Protein AF-A0A2N3A9Y3-F1 (afdb_monomer_lite)

Structure (mmCIF, N/CA/C/O backbone):
data_AF-A0A2N3A9Y3-F1
#
_entry.id   AF-A0A2N3A9Y3-F1
#
loop_
_atom_site.group_PDB
_atom_site.id
_atom_site.type_symbol
_atom_site.label_atom_id
_atom_site.label_alt_id
_atom_site.label_comp_id
_atom_site.label_asym_id
_atom_site.label_entity_id
_atom_site.label_seq_id
_atom_site.pdbx_PDB_ins_code
_atom_site.Cartn_x
_atom_site.Cartn_y
_atom_site.Cartn_z
_atom_site.occupancy
_atom_site.B_iso_or_equiv
_atom_site.auth_seq_id
_atom_site.auth_comp_id
_atom_site.auth_asym_id
_atom_site.auth_atom_id
_atom_site.pdbx_PDB_model_num
ATOM 1 N N . MET A 1 1 ? 35.315 2.559 -47.031 1.00 55.34 1 MET A N 1
ATOM 2 C CA . MET A 1 1 ? 34.837 1.442 -46.178 1.00 55.34 1 MET A CA 1
ATOM 3 C C . MET A 1 1 ? 35.220 1.592 -44.706 1.00 55.34 1 MET A C 1
ATOM 5 O O . MET A 1 1 ? 34.347 1.401 -43.877 1.00 55.34 1 MET A O 1
ATOM 9 N N . LYS A 1 2 ? 36.457 1.990 -44.354 1.00 56.94 2 LYS A N 1
ATOM 10 C CA . LYS A 1 2 ? 36.876 2.170 -42.944 1.00 56.94 2 LYS A CA 1
ATOM 11 C C . LYS A 1 2 ? 36.007 3.168 -42.155 1.00 56.94 2 LYS A C 1
ATOM 13 O O . LYS A 1 2 ? 35.561 2.834 -41.068 1.00 56.94 2 LYS A O 1
ATOM 18 N N . ASN A 1 3 ? 35.674 4.326 -42.729 1.00 66.75 3 ASN A N 1
ATOM 19 C CA . ASN A 1 3 ? 34.888 5.357 -42.027 1.00 66.75 3 ASN A CA 1
ATOM 20 C C . ASN A 1 3 ? 33.438 4.935 -41.733 1.00 66.75 3 ASN A C 1
ATOM 22 O O . ASN A 1 3 ? 32.874 5.356 -40.732 1.00 66.75 3 ASN A O 1
ATOM 26 N N . LEU A 1 4 ? 32.851 4.071 -42.569 1.00 64.69 4 LEU A N 1
ATOM 27 C CA . LEU A 1 4 ? 31.492 3.563 -42.356 1.00 64.69 4 LEU A CA 1
ATOM 28 C C . LEU A 1 4 ? 31.434 2.623 -41.144 1.00 64.69 4 LEU A C 1
ATOM 30 O O . LEU A 1 4 ? 30.487 2.676 -40.369 1.00 64.69 4 LEU A O 1
ATOM 34 N N . ILE A 1 5 ? 32.481 1.813 -40.956 1.00 68.25 5 ILE A N 1
ATOM 35 C CA . ILE A 1 5 ? 32.610 0.891 -39.821 1.00 68.25 5 ILE A CA 1
ATOM 36 C C . ILE A 1 5 ? 32.727 1.674 -38.508 1.00 68.25 5 ILE A C 1
ATOM 38 O O . ILE A 1 5 ? 32.084 1.313 -37.527 1.00 68.25 5 ILE A O 1
ATOM 42 N N . PHE A 1 6 ? 33.480 2.779 -38.500 1.00 68.88 6 PHE A N 1
ATOM 43 C CA . PHE A 1 6 ? 33.583 3.650 -37.325 1.00 68.88 6 PHE A CA 1
ATOM 44 C C . PHE A 1 6 ? 32.250 4.316 -36.961 1.00 68.88 6 PHE A C 1
ATOM 46 O O . PHE A 1 6 ? 31.918 4.394 -35.781 1.00 68.88 6 PHE A O 1
ATOM 53 N N . ILE A 1 7 ? 31.464 4.745 -37.953 1.00 71.44 7 ILE A N 1
ATOM 54 C CA . ILE A 1 7 ? 30.141 5.343 -37.716 1.00 71.44 7 ILE A CA 1
ATOM 55 C C . ILE A 1 7 ? 29.163 4.296 -37.167 1.00 71.44 7 ILE A C 1
ATOM 57 O O . ILE A 1 7 ? 28.478 4.561 -36.184 1.00 71.44 7 ILE A O 1
ATOM 61 N N . LEU A 1 8 ? 29.140 3.087 -37.738 1.00 67.31 8 LEU A N 1
ATOM 62 C CA . LEU A 1 8 ? 28.321 1.986 -37.219 1.00 67.31 8 LEU A CA 1
ATOM 63 C C . LEU A 1 8 ? 28.706 1.608 -35.783 1.00 67.31 8 LEU A C 1
ATOM 65 O O . LEU A 1 8 ? 27.822 1.424 -34.953 1.00 67.31 8 LEU A O 1
ATOM 69 N N . ALA A 1 9 ? 30.002 1.549 -35.469 1.00 63.91 9 ALA A N 1
ATOM 70 C CA . ALA A 1 9 ? 30.477 1.261 -34.117 1.00 63.91 9 ALA A CA 1
ATOM 71 C C . ALA A 1 9 ? 30.079 2.355 -33.110 1.00 63.91 9 ALA A C 1
ATOM 73 O O . ALA A 1 9 ? 29.658 2.038 -31.999 1.00 63.91 9 ALA A O 1
ATOM 74 N N . ALA A 1 10 ? 30.154 3.631 -33.503 1.00 63.28 10 ALA A N 1
ATOM 75 C CA . ALA A 1 10 ? 29.725 4.747 -32.663 1.00 63.28 10 ALA A CA 1
ATOM 76 C C . ALA A 1 10 ? 28.211 4.717 -32.394 1.00 63.28 10 ALA A C 1
ATOM 78 O O . ALA A 1 10 ? 27.782 4.923 -31.259 1.00 63.28 10 ALA A O 1
ATOM 79 N N . ILE A 1 11 ? 27.401 4.396 -33.409 1.00 64.56 11 ILE A N 1
ATOM 80 C CA . ILE A 1 11 ? 25.948 4.254 -33.257 1.00 64.56 11 ILE A CA 1
ATOM 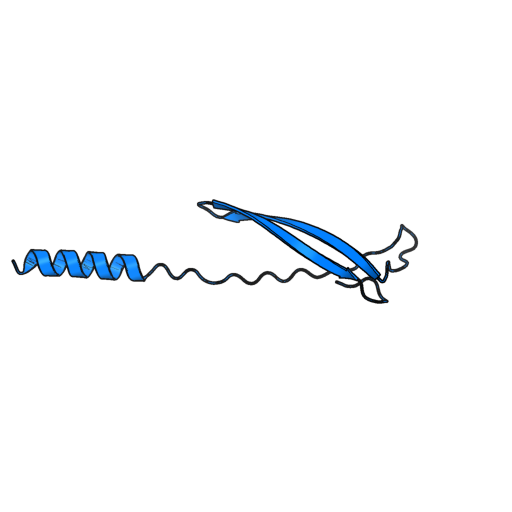81 C C . ILE A 1 11 ? 25.631 3.087 -32.316 1.00 64.56 11 ILE A C 1
ATOM 83 O O . ILE A 1 11 ? 24.885 3.288 -31.367 1.00 64.56 11 ILE A O 1
ATOM 87 N N . LEU A 1 12 ? 26.251 1.914 -32.501 1.00 61.09 12 LEU A N 1
ATOM 88 C CA . LEU A 1 12 ? 26.058 0.741 -31.635 1.00 61.09 12 LEU A CA 1
ATOM 89 C C . LEU A 1 12 ? 26.408 1.006 -30.161 1.00 61.09 12 LEU A C 1
ATOM 91 O O . LEU A 1 12 ? 25.665 0.581 -29.281 1.00 61.09 12 LEU A O 1
ATOM 95 N N . LEU A 1 13 ? 27.485 1.748 -29.883 1.00 60.75 13 LEU A N 1
ATOM 96 C CA . LEU A 1 13 ? 27.867 2.130 -28.515 1.00 60.75 13 LEU A CA 1
ATOM 97 C C . LEU A 1 13 ? 26.882 3.120 -27.871 1.00 60.75 13 LEU A C 1
ATOM 99 O O . LEU A 1 13 ? 26.720 3.128 -26.651 1.00 60.75 13 LEU A O 1
ATOM 103 N N . SER A 1 14 ? 26.203 3.933 -28.683 1.00 58.88 14 SER A N 1
ATOM 104 C CA . SER A 1 14 ? 25.235 4.931 -28.208 1.00 58.88 14 SER A CA 1
ATOM 105 C C . SER A 1 14 ? 23.924 4.294 -27.729 1.00 58.88 14 SER A C 1
ATOM 107 O O . SER A 1 14 ? 23.290 4.802 -26.809 1.00 58.88 14 SER A O 1
ATOM 109 N N . ILE A 1 15 ? 23.522 3.164 -28.324 1.00 59.22 15 ILE A N 1
ATOM 110 C CA . ILE A 1 15 ? 22.254 2.471 -28.013 1.00 59.22 15 ILE A CA 1
ATOM 111 C C . ILE A 1 15 ? 22.362 1.577 -26.771 1.00 59.22 15 ILE A C 1
ATOM 113 O O . ILE A 1 15 ? 21.360 1.309 -26.116 1.00 59.22 15 ILE A O 1
ATOM 117 N N . THR A 1 16 ? 23.569 1.130 -26.410 1.00 57.44 16 THR A N 1
ATOM 118 C CA . THR A 1 16 ? 23.784 0.218 -25.272 1.00 57.44 16 THR A CA 1
ATOM 119 C C . THR A 1 16 ? 23.773 0.899 -23.903 1.00 57.44 16 THR A 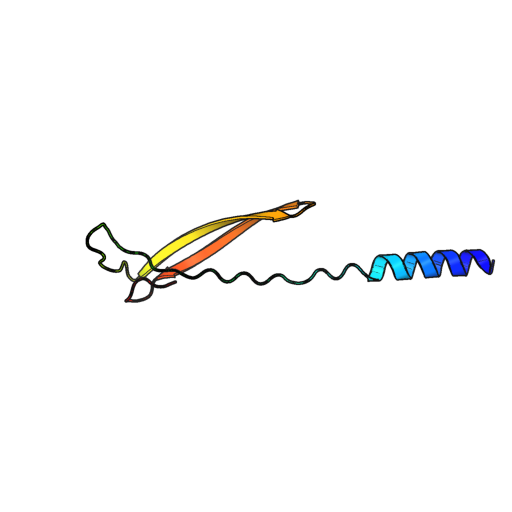C 1
ATOM 121 O O . THR A 1 16 ? 23.799 0.210 -22.887 1.00 57.44 16 THR A O 1
ATOM 124 N N . SER A 1 17 ? 23.744 2.236 -23.841 1.00 57.09 17 SER A N 1
ATOM 125 C CA . SER A 1 17 ? 23.807 2.973 -22.569 1.00 57.09 17 SER A CA 1
ATOM 126 C C . SER A 1 17 ? 22.440 3.242 -21.927 1.00 57.09 17 SER A C 1
ATOM 128 O O . SER A 1 17 ? 22.384 3.861 -20.865 1.00 57.09 17 SER A O 1
ATOM 130 N N . CYS A 1 18 ? 21.339 2.790 -22.530 1.00 61.44 18 CYS A N 1
ATOM 131 C CA . CYS A 1 18 ? 20.017 2.905 -21.920 1.00 61.44 18 CYS A CA 1
ATOM 132 C C . CYS A 1 18 ? 19.832 1.765 -20.907 1.00 61.44 18 CYS A C 1
ATOM 134 O O . CYS A 1 18 ? 19.200 0.750 -21.192 1.00 61.44 18 CYS A O 1
ATOM 136 N N . LYS A 1 19 ? 20.456 1.896 -19.731 1.00 58.41 19 LYS A N 1
ATOM 137 C CA . LYS A 1 19 ? 20.103 1.059 -18.585 1.00 58.41 19 LYS A CA 1
ATOM 138 C C . LYS A 1 19 ? 18.752 1.541 -18.074 1.00 58.41 19 LYS A C 1
ATOM 140 O O . LYS A 1 19 ? 18.618 2.687 -17.656 1.00 58.41 19 LYS A O 1
ATOM 145 N N . LYS A 1 20 ? 17.748 0.676 -18.166 1.00 61.84 20 LYS A N 1
ATOM 146 C CA . LYS A 1 20 ? 16.501 0.846 -17.431 1.00 61.84 20 LYS A CA 1
ATOM 147 C C . LYS A 1 20 ? 16.818 0.425 -16.000 1.00 61.84 20 LYS A C 1
ATOM 149 O O . LYS A 1 20 ? 16.977 -0.763 -15.749 1.00 61.84 20 LYS A O 1
ATOM 154 N N . ASP A 1 21 ? 17.052 1.393 -15.123 1.00 64.31 21 ASP A N 1
ATOM 155 C CA . ASP A 1 21 ? 17.211 1.097 -13.704 1.00 64.31 21 ASP A CA 1
ATOM 156 C C . ASP A 1 21 ? 15.845 0.656 -13.168 1.00 64.31 21 ASP A C 1
ATOM 158 O O . ASP A 1 21 ? 14.855 1.380 -13.317 1.00 64.31 21 ASP A O 1
ATOM 162 N N . ASP A 1 22 ? 15.785 -0.543 -12.590 1.00 66.06 22 ASP A N 1
ATOM 163 C CA . ASP A 1 22 ? 14.596 -1.008 -11.885 1.00 66.06 22 ASP A CA 1
ATOM 164 C C . ASP A 1 22 ? 14.414 -0.116 -10.651 1.00 66.06 22 ASP A C 1
ATOM 166 O O . ASP A 1 22 ? 15.242 -0.104 -9.737 1.00 66.06 22 ASP A O 1
ATOM 170 N N . LYS A 1 23 ? 13.359 0.701 -10.659 1.00 69.75 23 LYS A N 1
ATOM 171 C CA . LYS A 1 23 ? 12.994 1.537 -9.516 1.00 69.75 23 LYS A CA 1
ATOM 172 C C . LYS A 1 23 ? 12.152 0.695 -8.570 1.00 69.75 23 LYS A C 1
ATOM 174 O O . LYS A 1 23 ? 11.062 0.267 -8.932 1.00 69.75 23 LYS A O 1
ATOM 179 N N . GLU A 1 24 ? 12.653 0.477 -7.363 1.00 74.00 24 GLU A N 1
ATOM 180 C CA . GLU A 1 24 ? 11.874 -0.125 -6.287 1.00 74.00 24 GLU A CA 1
ATOM 181 C C . GLU A 1 24 ? 11.177 0.983 -5.490 1.00 74.00 24 GLU A C 1
ATOM 183 O O . GLU A 1 24 ? 11.814 1.941 -5.043 1.00 74.00 24 GLU A O 1
ATOM 188 N N . PHE A 1 25 ? 9.862 0.856 -5.323 1.00 75.12 25 PHE A N 1
ATOM 189 C CA . PHE A 1 25 ? 9.061 1.736 -4.481 1.00 75.12 25 PHE A CA 1
ATOM 190 C C . PHE A 1 25 ? 8.552 0.942 -3.284 1.00 75.12 25 PHE A C 1
ATOM 192 O O . PHE A 1 25 ? 7.969 -0.128 -3.442 1.00 75.12 25 PHE A O 1
ATOM 199 N N . VAL A 1 26 ? 8.757 1.482 -2.085 1.00 84.06 26 VAL A N 1
ATOM 200 C CA . VAL A 1 26 ? 8.257 0.893 -0.842 1.00 84.06 26 VAL A CA 1
ATOM 201 C C . VAL A 1 26 ? 7.172 1.805 -0.291 1.00 84.06 26 VAL A C 1
ATOM 203 O O . VAL A 1 26 ? 7.428 2.974 0.003 1.00 84.06 26 VAL A O 1
ATOM 206 N N . ILE A 1 27 ? 5.962 1.268 -0.165 1.00 85.06 27 ILE A N 1
ATOM 207 C CA . ILE A 1 27 ? 4.816 1.946 0.440 1.00 85.06 27 ILE A CA 1
ATOM 208 C C . ILE A 1 27 ? 4.559 1.263 1.775 1.00 85.06 27 ILE A C 1
ATOM 210 O O . ILE A 1 27 ? 4.369 0.053 1.806 1.00 85.06 27 ILE A O 1
ATOM 214 N N . THR A 1 28 ? 4.560 2.038 2.857 1.00 91.38 28 THR A N 1
ATOM 215 C CA . THR A 1 28 ? 4.188 1.556 4.188 1.00 91.38 28 THR A CA 1
ATOM 216 C C . THR A 1 28 ? 3.212 2.517 4.842 1.00 91.38 28 THR A C 1
ATOM 218 O O . THR A 1 28 ? 3.228 3.724 4.577 1.00 91.38 28 THR A O 1
ATOM 221 N N . GLY A 1 29 ? 2.356 2.001 5.713 1.00 93.00 29 GLY A N 1
ATOM 222 C CA . GLY A 1 29 ? 1.428 2.841 6.455 1.00 93.00 29 GLY A CA 1
ATOM 223 C C . GLY A 1 29 ? 0.645 2.090 7.517 1.00 93.00 29 GLY A C 1
ATOM 224 O O . GLY A 1 29 ? 0.840 0.900 7.739 1.00 93.00 29 GLY A O 1
ATOM 225 N N . GLN A 1 30 ? -0.256 2.815 8.179 1.00 94.56 30 GLN A N 1
ATOM 226 C CA . GLN A 1 30 ? -1.188 2.268 9.158 1.00 94.56 30 GLN A CA 1
ATOM 227 C C . GLN A 1 30 ? -2.599 2.768 8.851 1.00 94.56 30 GLN A C 1
ATOM 229 O O . GLN A 1 30 ? -2.807 3.970 8.674 1.00 94.56 30 GLN A O 1
ATOM 234 N 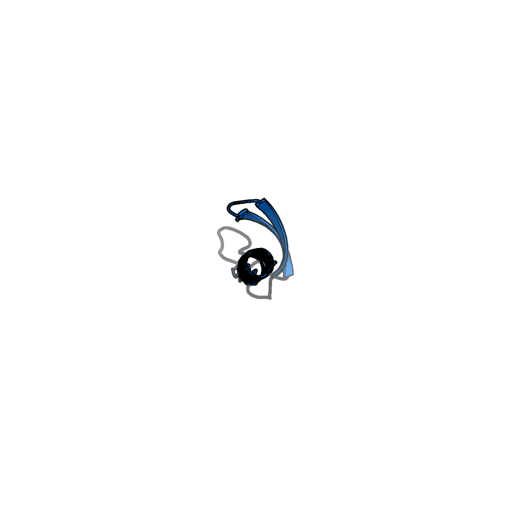N . ILE A 1 31 ? -3.571 1.858 8.806 1.00 94.56 31 ILE A N 1
ATOM 235 C CA . ILE A 1 31 ? -4.988 2.201 8.681 1.00 94.56 31 ILE A CA 1
ATOM 236 C C . ILE A 1 31 ? -5.654 2.126 10.052 1.00 94.56 31 ILE A C 1
ATOM 238 O O . ILE A 1 31 ? -5.561 1.123 10.763 1.00 94.56 31 ILE A O 1
ATOM 242 N N . ILE A 1 32 ? -6.372 3.194 10.391 1.00 96.06 32 ILE A N 1
ATOM 243 C CA . ILE A 1 32 ? -7.250 3.269 11.559 1.00 96.06 32 ILE A CA 1
ATOM 244 C C . ILE A 1 32 ? -8.711 3.229 11.116 1.00 96.06 32 ILE A C 1
ATOM 246 O O . ILE A 1 32 ? -9.056 3.633 10.006 1.00 96.06 32 ILE A O 1
ATOM 250 N N . LYS A 1 33 ? -9.573 2.720 11.990 1.00 93.12 33 LYS A N 1
ATOM 251 C CA . LYS A 1 33 ? -10.988 2.472 11.707 1.00 93.12 33 LYS A CA 1
ATOM 252 C C . LYS A 1 33 ? -11.810 3.757 11.622 1.00 93.12 33 LYS A C 1
ATOM 254 O O . LYS A 1 33 ? -12.667 3.885 10.752 1.00 93.12 33 LYS A O 1
ATOM 259 N N . ASP A 1 34 ? -11.557 4.684 12.539 1.00 90.50 34 ASP A N 1
ATOM 260 C CA . ASP A 1 34 ? -12.241 5.970 12.658 1.00 90.50 34 ASP A CA 1
ATOM 261 C C . ASP A 1 34 ? -11.437 6.929 13.566 1.00 90.50 34 ASP A C 1
ATOM 263 O O . ASP A 1 34 ? -10.287 6.662 13.925 1.00 90.50 34 ASP A O 1
ATOM 267 N N . CYS A 1 35 ? -12.041 8.059 13.951 1.00 92.00 35 CYS A N 1
ATOM 268 C CA . CYS A 1 35 ? -11.426 9.081 14.804 1.00 92.00 35 CYS A CA 1
ATOM 269 C C . CYS A 1 35 ? -11.073 8.609 16.233 1.00 92.00 35 CYS A C 1
ATOM 271 O O . CYS A 1 35 ? -10.493 9.390 16.985 1.00 92.00 35 CYS A O 1
ATOM 273 N N . SER A 1 36 ? -11.415 7.377 16.630 1.00 94.25 36 SER A N 1
ATOM 274 C CA . SER A 1 36 ? -10.979 6.765 17.895 1.00 94.25 36 SER A CA 1
ATOM 275 C C . SER A 1 36 ? -9.492 6.411 17.913 1.00 94.25 36 SER A C 1
ATOM 277 O O . SER A 1 36 ? -8.914 6.274 18.989 1.00 94.25 36 SER A O 1
ATOM 279 N N . GLY A 1 37 ? -8.870 6.260 16.738 1.00 92.19 37 GLY A N 1
ATOM 280 C CA . GLY A 1 37 ? -7.495 5.779 16.614 1.00 92.19 37 GLY A CA 1
ATOM 281 C C . GLY A 1 37 ? -7.347 4.261 16.757 1.00 92.19 37 GLY A C 1
ATOM 282 O O . GLY A 1 37 ? -6.219 3.774 16.792 1.00 92.19 37 GLY A O 1
ATOM 283 N N . GLU A 1 38 ? -8.446 3.498 16.824 1.00 97.25 38 GLU A N 1
ATOM 284 C CA . GLU A 1 38 ? -8.376 2.035 16.801 1.00 97.25 38 GLU A CA 1
ATOM 285 C C . GLU A 1 38 ? -7.812 1.534 15.458 1.00 97.25 38 GLU A C 1
ATOM 287 O O . GLU A 1 38 ? -8.283 1.968 14.398 1.00 97.25 38 GLU A O 1
ATOM 292 N N . PRO A 1 39 ? -6.835 0.608 15.466 1.00 96.94 39 PRO A N 1
ATOM 293 C CA . PRO A 1 39 ? -6.281 0.053 14.240 1.00 96.94 39 PRO A CA 1
ATOM 294 C C . PRO A 1 39 ? -7.309 -0.807 13.503 1.00 96.94 39 PRO A C 1
ATOM 296 O O . PRO A 1 39 ? -8.078 -1.559 14.108 1.00 96.94 39 PRO A O 1
ATOM 299 N N . LEU A 1 40 ? -7.296 -0.728 12.174 1.00 96.69 40 LEU A N 1
ATOM 300 C CA . LEU A 1 40 ? -8.150 -1.544 11.322 1.00 96.69 40 LEU A CA 1
ATOM 301 C C . LEU A 1 40 ? -7.383 -2.777 10.832 1.00 96.69 40 LEU A C 1
ATOM 303 O O . LEU A 1 40 ? -6.670 -2.717 9.833 1.00 96.69 40 LEU A O 1
ATOM 307 N N . ALA A 1 41 ? -7.533 -3.894 11.540 1.00 96.38 41 ALA A N 1
ATOM 308 C CA . ALA A 1 41 ? -6.863 -5.156 11.224 1.00 96.38 41 ALA A CA 1
ATOM 309 C C . ALA A 1 41 ? -7.570 -5.980 10.134 1.00 96.38 41 ALA A C 1
ATOM 311 O O . ALA A 1 41 ? -8.796 -5.932 10.012 1.00 96.38 41 ALA A O 1
ATOM 312 N N . ASN A 1 42 ? -6.804 -6.815 9.416 1.00 95.94 42 ASN A N 1
ATOM 313 C CA . ASN A 1 42 ? -7.280 -7.739 8.374 1.00 95.94 42 ASN A CA 1
ATOM 314 C C . ASN A 1 42 ? -8.098 -7.053 7.268 1.00 95.94 42 ASN A C 1
ATOM 316 O O . ASN A 1 42 ? -9.051 -7.623 6.732 1.00 95.94 42 ASN A O 1
ATOM 320 N N . PHE A 1 43 ? -7.750 -5.810 6.950 1.00 95.56 43 PHE A N 1
ATOM 321 C CA . PHE A 1 43 ? -8.425 -5.023 5.936 1.00 95.56 43 PHE A CA 1
ATOM 322 C C . PHE A 1 43 ? -7.642 -5.063 4.630 1.00 95.56 43 PHE A C 1
ATOM 324 O O . PHE A 1 43 ? -6.433 -4.838 4.620 1.00 95.56 43 PHE A O 1
ATOM 331 N N . ASN A 1 44 ? -8.342 -5.350 3.533 1.00 95.94 44 ASN A N 1
ATOM 332 C CA . ASN A 1 44 ? -7.745 -5.383 2.205 1.00 95.94 44 ASN A CA 1
ATOM 333 C C . AS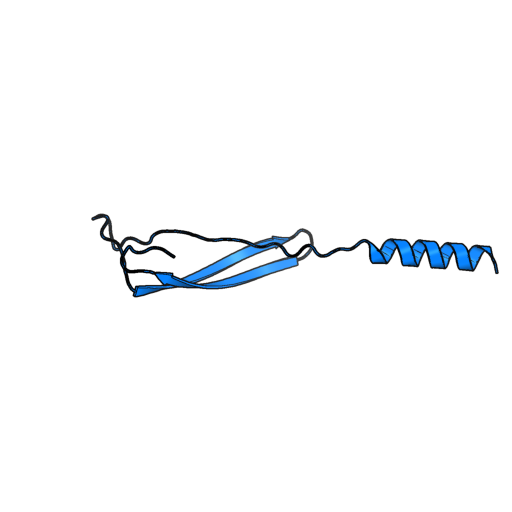N A 1 44 ? -7.713 -3.974 1.617 1.00 95.94 44 ASN A C 1
ATOM 335 O O . ASN A 1 44 ? -8.748 -3.326 1.470 1.00 95.94 44 ASN A O 1
ATOM 339 N N . ILE A 1 45 ? -6.512 -3.538 1.266 1.00 92.88 45 ILE A N 1
ATOM 340 C CA . ILE A 1 45 ? -6.220 -2.269 0.619 1.00 92.88 45 ILE A CA 1
ATOM 341 C C . ILE A 1 45 ? -5.938 -2.569 -0.847 1.00 92.88 45 ILE A C 1
ATOM 343 O O . ILE A 1 45 ? -5.133 -3.445 -1.154 1.00 92.88 45 ILE A O 1
ATOM 347 N N . GLU A 1 46 ? -6.574 -1.814 -1.733 1.00 93.19 46 GLU A N 1
ATOM 348 C CA . GLU A 1 46 ? -6.183 -1.701 -3.132 1.00 93.19 46 GLU A CA 1
ATOM 349 C C . GLU A 1 46 ? -5.827 -0.237 -3.383 1.00 93.19 46 GLU A C 1
ATOM 351 O O . GLU A 1 46 ? -6.604 0.662 -3.054 1.00 93.19 46 GLU A O 1
ATOM 356 N N . GLY A 1 47 ? -4.630 0.004 -3.905 1.00 86.50 47 GLY A N 1
ATOM 357 C CA . GLY A 1 47 ? -4.152 1.339 -4.221 1.00 86.50 47 GLY A CA 1
ATOM 358 C C . GLY A 1 47 ? -3.710 1.438 -5.670 1.00 86.50 47 GLY A C 1
ATOM 359 O O . GLY A 1 47 ? -3.220 0.471 -6.255 1.00 86.50 47 GLY A O 1
ATOM 360 N N . TRP A 1 48 ? -3.877 2.629 -6.235 1.00 87.38 48 TRP A N 1
ATOM 361 C CA . TRP A 1 48 ? -3.415 2.965 -7.575 1.00 87.38 48 TRP A CA 1
ATOM 362 C C . TRP A 1 48 ? -2.315 4.010 -7.463 1.00 87.38 48 TRP A C 1
ATOM 364 O O . TRP A 1 48 ? -2.517 5.079 -6.884 1.00 87.38 48 TRP A O 1
ATOM 374 N N . LEU A 1 49 ? -1.142 3.679 -7.988 1.00 83.38 49 LEU A N 1
ATOM 375 C CA . LEU A 1 49 ? -0.010 4.580 -8.076 1.00 83.38 49 LEU A CA 1
ATOM 376 C C . LEU A 1 49 ? 0.078 5.097 -9.509 1.00 83.38 49 LEU A C 1
ATOM 378 O O . LEU A 1 49 ? 0.478 4.366 -10.414 1.00 83.38 49 LEU A O 1
ATOM 382 N N . ASP A 1 50 ? -0.286 6.360 -9.703 1.00 84.56 50 ASP A N 1
ATOM 383 C CA . ASP A 1 50 ? -0.006 7.057 -10.952 1.00 84.56 50 ASP A CA 1
ATOM 384 C C . ASP A 1 50 ? 1.425 7.591 -10.905 1.00 84.56 50 ASP A C 1
ATOM 386 O O . ASP A 1 50 ? 1.761 8.469 -10.106 1.00 84.56 50 ASP A O 1
ATOM 390 N N . CYS A 1 51 ? 2.278 7.049 -11.764 1.00 76.19 51 CYS A N 1
ATOM 391 C CA . CYS A 1 51 ? 3.658 7.470 -11.898 1.00 76.19 51 CYS A CA 1
ATOM 392 C C . CYS A 1 51 ? 3.844 8.259 -13.198 1.00 76.19 51 CYS A C 1
ATOM 394 O O . CYS A 1 51 ? 3.522 7.809 -14.303 1.00 76.19 51 CYS A O 1
ATOM 396 N N . ASP A 1 52 ? 4.340 9.486 -13.036 1.00 71.25 52 ASP A N 1
ATOM 397 C CA . ASP A 1 52 ? 4.599 10.413 -14.132 1.00 71.25 52 ASP A CA 1
ATOM 398 C C . ASP A 1 52 ? 6.046 10.206 -14.593 1.00 71.25 52 ASP A C 1
ATOM 400 O O . ASP A 1 52 ? 6.994 10.757 -14.025 1.00 71.25 52 ASP A O 1
ATOM 404 N N . GLU A 1 53 ? 6.246 9.325 -15.577 1.00 70.12 53 GLU A N 1
ATOM 405 C CA . GLU A 1 53 ? 7.553 9.169 -16.208 1.00 70.12 53 GLU A CA 1
ATOM 406 C C . GLU A 1 53 ? 7.686 10.120 -17.410 1.00 70.12 53 GLU A C 1
ATOM 408 O O . GLU A 1 53 ? 6.714 10.339 -18.135 1.00 70.12 53 GLU A O 1
ATOM 413 N N . PRO A 1 54 ? 8.895 10.640 -17.712 1.00 69.00 54 PRO A N 1
ATOM 414 C CA . PRO A 1 54 ? 9.097 11.667 -18.745 1.00 69.00 54 PRO A CA 1
ATOM 415 C C . PRO A 1 54 ? 8.579 11.312 -20.150 1.00 69.00 54 PRO A C 1
ATOM 417 O O . PRO A 1 54 ? 8.415 12.201 -20.983 1.00 69.00 54 PRO A O 1
ATOM 420 N N . PHE A 1 55 ? 8.342 10.024 -20.428 1.00 62.28 55 PHE A N 1
ATOM 421 C CA . PHE A 1 55 ? 7.894 9.519 -21.729 1.00 62.28 55 PHE A CA 1
ATOM 422 C C . PHE A 1 55 ? 6.739 8.507 -21.648 1.00 62.28 55 PHE A C 1
ATOM 424 O O . PHE A 1 55 ? 6.338 7.973 -22.683 1.00 62.28 55 PHE A O 1
ATOM 431 N N . SER A 1 56 ? 6.202 8.212 -20.457 1.00 60.03 56 SER A N 1
ATOM 432 C CA . SER A 1 56 ? 5.072 7.287 -20.310 1.00 60.03 56 SER A CA 1
ATOM 433 C C . SER A 1 56 ? 4.272 7.569 -19.041 1.00 60.03 56 SER A C 1
ATOM 435 O O . SER A 1 56 ? 4.841 7.933 -18.017 1.00 60.03 56 SER A O 1
ATOM 437 N N . LYS A 1 57 ? 2.951 7.383 -19.109 1.00 70.12 57 LYS A N 1
ATOM 438 C CA . LYS A 1 57 ? 2.107 7.323 -17.913 1.00 70.12 57 LYS A CA 1
ATOM 439 C C . LYS A 1 57 ? 2.022 5.870 -17.478 1.00 70.12 57 LYS A C 1
ATOM 441 O O . LYS A 1 57 ? 1.640 5.029 -18.295 1.00 70.12 57 LYS A O 1
ATOM 446 N N . CYS A 1 58 ? 2.356 5.591 -16.225 1.00 73.94 58 CYS A N 1
ATOM 447 C CA . CYS A 1 58 ? 2.058 4.310 -15.602 1.00 73.94 58 CYS A CA 1
ATOM 448 C C . CYS A 1 58 ? 0.983 4.481 -14.538 1.00 73.94 58 CYS A C 1
ATOM 450 O O . CYS A 1 58 ? 0.977 5.466 -13.805 1.00 73.94 58 CYS A O 1
ATOM 452 N N . THR A 1 59 ? 0.091 3.497 -14.475 1.00 81.00 59 THR A N 1
ATOM 453 C CA . THR A 1 59 ? -0.775 3.260 -13.325 1.00 81.00 59 THR A CA 1
ATOM 454 C C . THR A 1 59 ? -0.434 1.863 -12.836 1.00 81.00 59 THR A C 1
ATOM 456 O O . THR A 1 59 ? -0.660 0.882 -13.549 1.00 81.00 59 THR A O 1
ATOM 459 N N . GLU A 1 60 ? 0.151 1.773 -11.651 1.00 82.75 60 GLU A N 1
ATOM 460 C CA . GLU A 1 60 ? 0.420 0.502 -10.987 1.00 82.75 60 GLU A CA 1
ATOM 461 C C . GLU A 1 60 ? -0.647 0.246 -9.929 1.00 82.75 60 GLU A C 1
ATOM 463 O O . GLU A 1 60 ? -1.067 1.157 -9.217 1.00 82.75 60 GLU A O 1
ATOM 468 N N . VAL A 1 61 ? -1.106 -1.000 -9.836 1.00 86.06 61 VAL A N 1
ATOM 469 C CA . VAL A 1 61 ? -2.063 -1.422 -8.813 1.00 86.06 61 VAL A CA 1
ATOM 470 C C . VAL A 1 61 ? -1.309 -2.235 -7.779 1.00 86.06 61 VAL A C 1
ATOM 472 O O . VAL A 1 61 ? -0.632 -3.202 -8.132 1.00 86.06 61 VAL A O 1
ATOM 475 N N . PHE A 1 62 ? -1.450 -1.871 -6.510 1.00 87.50 62 PHE A N 1
ATOM 476 C CA . PHE A 1 62 ? -0.941 -2.670 -5.405 1.00 87.50 62 PHE A CA 1
ATOM 477 C C . PHE A 1 62 ? -2.083 -3.120 -4.504 1.00 87.50 62 PHE A C 1
ATOM 479 O O . PHE A 1 62 ? -3.084 -2.421 -4.337 1.00 87.50 62 PHE A O 1
ATOM 486 N N . ALA A 1 63 ? -1.908 -4.299 -3.917 1.00 92.00 63 ALA A N 1
ATOM 487 C CA . ALA A 1 63 ? -2.817 -4.843 -2.929 1.00 92.00 63 ALA A CA 1
ATOM 488 C C . ALA A 1 63 ? -2.036 -5.230 -1.676 1.00 92.00 63 ALA A C 1
ATOM 490 O O . ALA A 1 63 ? -0.964 -5.829 -1.768 1.00 92.00 63 ALA A O 1
ATOM 491 N N . ALA A 1 64 ? -2.586 -4.897 -0.515 1.00 93.38 64 ALA A N 1
ATOM 492 C CA . ALA A 1 64 ? -2.030 -5.268 0.778 1.00 93.38 64 ALA A CA 1
ATOM 493 C C . ALA 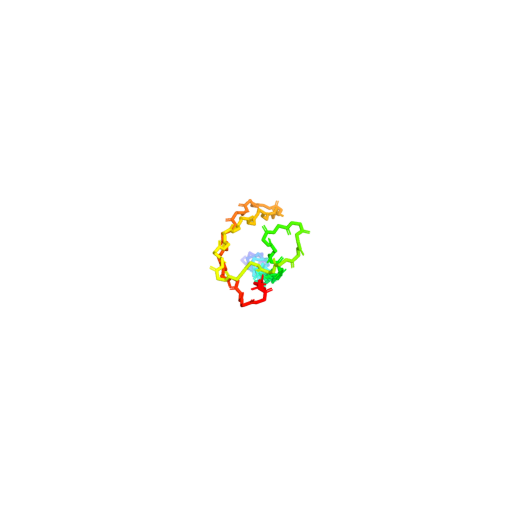A 1 64 ? -3.156 -5.633 1.746 1.00 93.38 64 ALA A C 1
ATOM 495 O O . ALA A 1 64 ? -4.296 -5.200 1.583 1.00 93.38 64 ALA A O 1
ATOM 496 N N . THR A 1 65 ? -2.834 -6.417 2.769 1.00 96.12 65 THR A N 1
ATOM 497 C CA . THR A 1 65 ? -3.754 -6.711 3.870 1.0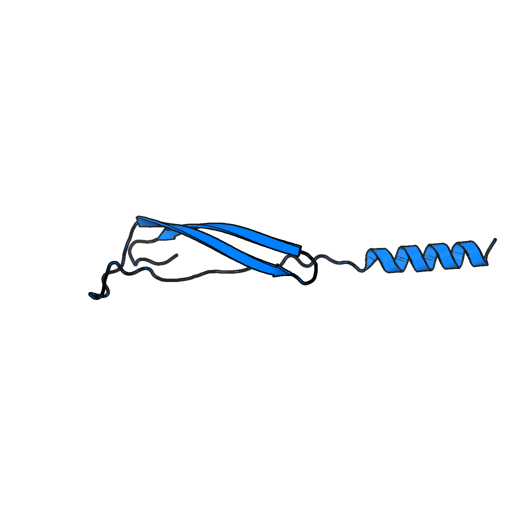0 96.12 65 THR A CA 1
ATOM 498 C C . THR A 1 65 ? -3.114 -6.234 5.158 1.00 96.12 65 THR A C 1
ATOM 500 O O . THR A 1 65 ? -1.961 -6.571 5.426 1.00 96.12 65 THR A O 1
ATOM 503 N N . THR A 1 66 ? -3.854 -5.467 5.953 1.00 96.69 66 THR A N 1
ATOM 504 C CA . THR A 1 66 ? -3.323 -4.933 7.205 1.00 96.69 66 THR A CA 1
ATOM 505 C C . THR A 1 66 ? -3.125 -6.011 8.272 1.00 96.69 66 THR A C 1
ATOM 507 O O . THR A 1 66 ? -3.944 -6.924 8.420 1.00 96.69 66 THR A O 1
ATOM 510 N N . ASP A 1 67 ? -2.055 -5.880 9.059 1.00 97.25 67 ASP A N 1
ATOM 511 C CA . ASP A 1 67 ? -1.786 -6.733 10.220 1.00 97.25 67 ASP A CA 1
ATOM 512 C C . ASP A 1 67 ? -2.726 -6.430 11.412 1.00 97.25 67 ASP A C 1
ATOM 514 O O . ASP A 1 67 ? -3.631 -5.598 11.337 1.00 97.25 67 ASP A O 1
ATOM 518 N N . ALA A 1 68 ? -2.514 -7.097 12.553 1.00 96.81 68 ALA A N 1
ATOM 519 C CA . ALA A 1 68 ? -3.312 -6.894 13.769 1.00 96.81 68 ALA A CA 1
ATOM 520 C C . ALA A 1 68 ? -3.258 -5.457 14.336 1.00 96.81 68 ALA A C 1
ATOM 522 O O . ALA A 1 68 ? -4.143 -5.065 15.093 1.00 96.81 68 ALA A O 1
ATOM 523 N N . ASN A 1 69 ? -2.234 -4.683 13.974 1.00 96.56 69 ASN A N 1
ATOM 524 C CA . ASN A 1 69 ? -2.038 -3.292 14.368 1.00 96.56 69 ASN A CA 1
ATOM 525 C C . ASN A 1 69 ? -2.426 -2.315 13.246 1.00 96.56 69 ASN A C 1
ATOM 527 O O . ASN A 1 69 ? -2.195 -1.115 13.383 1.00 96.56 69 ASN A O 1
ATOM 531 N N . GLY A 1 70 ? -3.016 -2.797 12.149 1.00 95.88 70 GLY A N 1
ATOM 532 C CA . GLY A 1 70 ? -3.420 -1.969 11.018 1.00 95.88 70 GLY A CA 1
ATOM 533 C C . GLY A 1 70 ? -2.283 -1.610 10.056 1.00 95.88 70 GLY A C 1
ATOM 534 O O . GLY A 1 70 ? -2.512 -0.774 9.185 1.00 95.88 70 GLY A O 1
ATOM 535 N N . ASN A 1 71 ? -1.084 -2.190 10.193 1.00 96.50 71 ASN A N 1
ATOM 536 C CA . ASN A 1 71 ? 0.064 -1.857 9.343 1.00 96.50 71 ASN A CA 1
ATOM 537 C C . ASN A 1 71 ? 0.021 -2.593 8.002 1.00 96.50 71 ASN A C 1
ATOM 539 O O . ASN A 1 71 ? -0.425 -3.741 7.954 1.00 96.50 71 ASN A O 1
ATOM 543 N N . PHE A 1 72 ? 0.546 -1.957 6.956 1.00 92.88 72 PHE A N 1
ATOM 544 C CA . PHE A 1 72 ? 0.748 -2.518 5.618 1.00 92.88 72 PHE A CA 1
ATOM 545 C C . PHE A 1 72 ? 2.068 -2.041 5.009 1.00 92.88 72 PHE A C 1
ATOM 547 O O . PHE A 1 72 ? 2.553 -0.955 5.418 1.00 92.88 72 PHE A O 1
#

Radius of gyration: 23.39 Å; chains: 1; bounding box: 49×19×64 Å

Foldseek 3Di:
DVVVVVVVVVVVVVVVPPDPPDDDDDDKDFDADDPVRQGDAQDKDWDWDFDDDVPDTDTDIDIDTAHPRRMD

Secondary structure (DSSP, 8-state):
-HHHHHHHHHHHHHHTT------------B-BSSTT--B-TTPEEEEEEEEEETTEEEEEEEEEE--TTSB-

pLDDT: mean 79.78, std 14.44, range [55.34, 97.25]

Sequence (72 aa):
MKNLIFILAAILLSITSCKKDDKEFVITGQIIKDCSGEPLANFNIEGWLDCDEPFSKCTEVFAATTDANGNF